Protein AF-0000000084953801 (afdb_homodimer)

Sequence (132 aa):
MVKLIGTNAGLVWRALSKAGRMSVKELKKETKLRADKELFAAIGWLAKEGKLESEEKDSEIYFWLSMVKLIGTNAGLVWRALSKAGRMSVKELKKETKLRADKELFAAIGWLAKEGKLESEEKDSEIYFWLS

Nearest PDB structures (foldseek):
  2l01-assembly1_B  TM=9.213E-01  e=7.692E-06  Phocaeicola vulgatus ATCC 8482
  2dk8-assembly1_A  TM=6.672E-01  e=2.815E-02  Mus musculus
  6fai-assembly1_l  TM=8.197E-01  e=2.638E-01  Saccharomyces cerevisiae S288C
  1ucr-assembly1_A  TM=6.718E-01  e=5.953E-01  Nitratidesulfovibrio vulgaris
  8tpk-assembly1_A  TM=7.132E-01  e=1.024E+00  Caulobacter vibrioides NA1000

Secondary structure (DSSP, 8-state):
-HHHHHHHHHHHHHHHHHHSEEEHHHHHHHHT--SHHHHHHHHHHHHHTT-EEEEEETTEEEEEE-/-HHHHHHHHHHHHHHHHHHSEEEHHHHHHHHT--SHHHHHHHHHHHHHTT-EEEEEETTEEEEEE-

Radius of gyration: 13.84 Å; Cα contacts (8 Å, |Δi|>4): 241; chains: 2; bounding box: 25×38×32 Å

InterPro domains:
  IPR019707 MJ1608-like [PF10771] (4-64)
  IPR036388 Winged helix-like DNA-binding domain superfamily [G3DSA:1.10.10.10] (1-66)

pLDDT: mean 94.13, std 4.7, range [74.88, 98.0]

Solvent-accessible surface area (backbone atoms only — not comparable to full-atom values): 6945 Å² total; per-residue (Å²): 98,51,70,55,34,53,53,46,24,51,41,49,50,51,52,28,70,72,64,45,63,40,38,60,69,53,46,29,67,74,57,68,43,82,52,67,59,57,49,23,15,9,48,15,34,41,31,69,74,64,42,49,41,62,50,76,54,98,94,36,49,34,38,26,63,104,100,52,69,55,34,52,53,45,24,50,42,51,51,52,53,28,70,73,64,46,63,38,38,61,70,52,47,28,66,74,57,68,44,81,52,67,59,58,48,26,15,10,48,15,35,42,31,69,72,64,41,49,41,62,50,77,54,97,93,37,48,33,38,26,62,104

Foldseek 3Di:
DVVLLCVLLVLLQVVQVVVFKDWPVRSCVRSVPDDPVSNVSSVVVVVVVVQKDWDDDPNIIMMHGD/DVVLLCVLLVLLQVQQVVVFKDWPVRSCVRSVPDDPVSNVSSVVVVVVVVQKDWDDDPNIIMMHGD

Structure (mmCIF, N/CA/C/O backbone):
data_AF-0000000084953801-model_v1
#
loop_
_entity.id
_entity.type
_entity.pdbx_description
1 polymer 'Winged helix-turn-helix domain-containing protein'
#
loop_
_atom_site.group_PDB
_atom_site.id
_atom_site.type_symbol
_atom_site.label_atom_id
_atom_site.label_alt_id
_atom_site.label_comp_id
_atom_site.label_asym_id
_atom_site.label_entity_id
_atom_site.label_seq_id
_atom_site.pdbx_PDB_ins_code
_atom_site.Cartn_x
_atom_site.Cartn_y
_atom_site.Cartn_z
_atom_site.occupancy
_atom_site.B_iso_or_equiv
_atom_site.auth_seq_id
_atom_site.auth_comp_id
_atom_site.auth_asym_id
_atom_site.auth_atom_id
_atom_site.pdbx_PDB_model_num
ATOM 1 N N . MET A 1 1 ? 12.195 6.406 0.281 1 74.88 1 MET A N 1
ATOM 2 C CA . MET A 1 1 ? 11.102 5.465 0.501 1 74.88 1 MET A CA 1
ATOM 3 C C . MET A 1 1 ? 10.344 5.195 -0.796 1 74.88 1 MET A C 1
ATOM 5 O O . MET A 1 1 ? 10.102 4.039 -1.147 1 74.88 1 MET A O 1
ATOM 9 N N . VAL A 1 2 ? 10.305 6.152 -1.789 1 75.88 2 VAL A N 1
ATOM 10 C CA . VAL A 1 2 ? 9.555 6.004 -3.029 1 75.88 2 VAL A CA 1
ATOM 11 C C . VAL A 1 2 ? 10.266 5.012 -3.949 1 75.88 2 VAL A C 1
ATOM 13 O O . VAL A 1 2 ? 9.625 4.117 -4.516 1 75.88 2 VAL A O 1
ATOM 16 N N . LYS A 1 3 ? 11.602 5.145 -3.963 1 85.69 3 LYS A N 1
ATOM 17 C CA . LYS A 1 3 ? 12.367 4.23 -4.805 1 85.69 3 LYS A CA 1
ATOM 18 C C . LYS A 1 3 ? 12.227 2.789 -4.32 1 85.69 3 LYS A C 1
ATOM 20 O O . LYS A 1 3 ? 12.156 1.8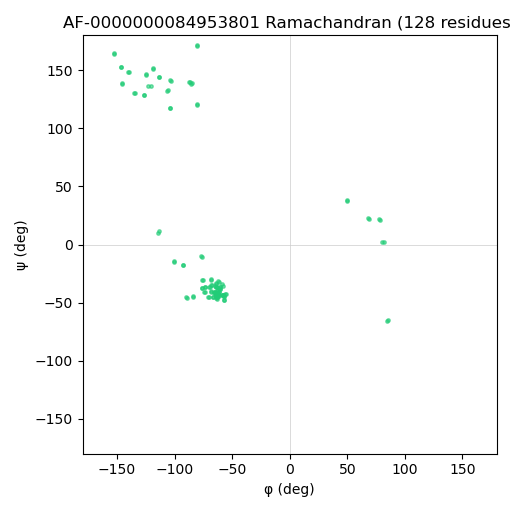61 -5.129 1 85.69 3 LYS A O 1
ATOM 25 N N . LEU A 1 4 ? 12.125 2.699 -3.002 1 91.25 4 LEU A N 1
ATOM 26 C CA . LEU A 1 4 ? 12 1.381 -2.393 1 91.25 4 LEU A CA 1
ATOM 27 C C . LEU A 1 4 ? 10.641 0.764 -2.717 1 91.25 4 LEU A C 1
ATOM 29 O O . LEU A 1 4 ? 10.547 -0.436 -2.984 1 91.25 4 LEU A O 1
ATOM 33 N N . ILE A 1 5 ? 9.641 1.562 -2.766 1 94.06 5 ILE A N 1
ATOM 34 C CA . ILE A 1 5 ? 8.297 1.086 -3.09 1 94.06 5 ILE A CA 1
ATOM 35 C C . ILE A 1 5 ? 8.266 0.579 -4.531 1 94.06 5 ILE A C 1
ATOM 37 O O . ILE A 1 5 ? 7.68 -0.47 -4.812 1 94.06 5 ILE A O 1
ATOM 41 N N . GLY A 1 6 ? 8.914 1.305 -5.402 1 93.69 6 GLY A N 1
ATOM 42 C CA . GLY A 1 6 ? 9.008 0.879 -6.789 1 93.69 6 GLY A CA 1
ATOM 43 C C . GLY A 1 6 ? 9.75 -0.431 -6.965 1 93.69 6 GLY A C 1
ATOM 44 O O . GLY A 1 6 ? 9.336 -1.283 -7.758 1 93.69 6 GLY A O 1
ATOM 45 N N . THR A 1 7 ? 10.852 -0.517 -6.254 1 95.94 7 THR A N 1
ATOM 46 C CA . THR A 1 7 ? 11.641 -1.744 -6.305 1 95.94 7 THR A CA 1
ATOM 47 C C . THR A 1 7 ? 10.82 -2.93 -5.797 1 95.94 7 THR A C 1
ATOM 49 O O . THR A 1 7 ? 10.805 -3.99 -6.426 1 95.94 7 THR A O 1
ATOM 52 N N . ASN A 1 8 ? 10.102 -2.697 -4.688 1 97.06 8 ASN A N 1
ATOM 53 C CA . ASN A 1 8 ? 9.242 -3.74 -4.133 1 97.06 8 ASN A CA 1
ATOM 54 C C . ASN A 1 8 ? 8.117 -4.105 -5.094 1 97.06 8 ASN A C 1
ATOM 56 O O . ASN A 1 8 ? 7.734 -5.273 -5.195 1 97.06 8 ASN A O 1
ATOM 60 N N . ALA A 1 9 ? 7.617 -3.098 -5.785 1 96.56 9 ALA A N 1
ATOM 61 C CA . ALA A 1 9 ? 6.578 -3.338 -6.781 1 96.56 9 ALA A CA 1
ATOM 62 C C . ALA A 1 9 ? 7.074 -4.277 -7.879 1 96.56 9 ALA A C 1
ATOM 64 O O . ALA A 1 9 ? 6.32 -5.117 -8.367 1 96.56 9 ALA A O 1
ATOM 65 N N . GLY A 1 10 ? 8.352 -4.055 -8.219 1 96.56 10 GLY A N 1
ATOM 66 C CA . GLY A 1 10 ? 8.945 -4.945 -9.203 1 96.56 10 GLY A CA 1
ATOM 67 C C . GLY A 1 10 ? 8.984 -6.391 -8.742 1 96.56 10 GLY A C 1
ATOM 68 O O . GLY A 1 10 ? 8.742 -7.305 -9.539 1 96.56 10 GLY A O 1
ATOM 69 N N . LEU A 1 11 ? 9.305 -6.562 -7.492 1 97.62 11 LEU A N 1
ATOM 70 C CA . LEU A 1 11 ? 9.344 -7.906 -6.922 1 97.62 11 LEU A CA 1
ATOM 71 C C . LEU A 1 11 ? 7.965 -8.547 -6.945 1 97.62 11 LEU A C 1
ATOM 73 O O . LEU A 1 11 ? 7.828 -9.727 -7.301 1 97.62 11 LEU A O 1
ATOM 77 N N . VAL A 1 12 ? 6.957 -7.836 -6.621 1 97.69 12 VAL A N 1
ATOM 78 C CA . VAL A 1 12 ? 5.586 -8.336 -6.602 1 97.69 12 VAL A CA 1
ATOM 79 C C . VAL A 1 12 ? 5.137 -8.672 -8.023 1 97.69 12 VAL A C 1
ATOM 81 O O . VAL A 1 12 ? 4.543 -9.727 -8.25 1 97.69 12 VAL A O 1
ATOM 84 N N . TRP A 1 13 ? 5.438 -7.77 -8.945 1 97.19 13 TRP A N 1
ATOM 85 C CA . TRP A 1 13 ? 5.078 -7.992 -10.344 1 97.19 13 TRP A CA 1
ATOM 86 C C . TRP A 1 13 ? 5.688 -9.297 -10.859 1 97.19 13 TRP A C 1
ATOM 88 O O . TRP A 1 13 ? 5.012 -10.078 -11.523 1 97.19 13 TRP A O 1
ATOM 98 N N . ARG A 1 14 ? 6.938 -9.492 -10.531 1 97.62 14 ARG A N 1
ATOM 99 C CA . ARG A 1 14 ? 7.621 -10.703 -10.969 1 97.62 14 ARG A CA 1
ATOM 100 C C . ARG A 1 14 ? 6.973 -11.945 -10.375 1 97.62 14 ARG A C 1
ATOM 102 O O . ARG A 1 14 ? 6.77 -12.945 -11.07 1 97.62 14 ARG A O 1
ATOM 109 N N . ALA A 1 15 ? 6.672 -11.922 -9.078 1 98 15 ALA A N 1
ATOM 110 C CA . ALA A 1 15 ? 6.039 -13.047 -8.398 1 98 15 ALA A CA 1
ATOM 111 C C . ALA A 1 15 ? 4.703 -13.398 -9.047 1 98 15 ALA A C 1
ATOM 113 O O . ALA A 1 15 ? 4.43 -14.57 -9.32 1 98 15 ALA A O 1
ATOM 114 N N . LEU A 1 16 ? 3.93 -12.414 -9.359 1 97.75 16 LEU A N 1
ATOM 115 C CA . LEU A 1 16 ? 2.604 -12.625 -9.93 1 97.75 16 LEU A CA 1
ATOM 116 C C . LEU A 1 16 ? 2.703 -13.078 -11.383 1 97.75 16 LEU A C 1
ATOM 118 O O . LEU A 1 16 ? 1.869 -13.852 -11.859 1 97.75 16 LEU A O 1
ATOM 122 N N . SER A 1 17 ? 3.674 -12.508 -12.031 1 96.75 17 SER A N 1
ATOM 123 C CA . SER A 1 17 ? 3.869 -12.891 -13.422 1 96.75 17 SER A CA 1
ATOM 124 C C . SER A 1 17 ? 4.211 -14.367 -13.547 1 96.75 17 SER A C 1
ATOM 126 O O . SER A 1 17 ? 3.803 -15.031 -14.508 1 96.75 17 SER A O 1
ATOM 128 N N . LYS A 1 18 ? 4.867 -14.891 -12.578 1 96.56 18 LYS A N 1
ATOM 129 C CA . LYS A 1 18 ? 5.301 -16.281 -12.57 1 96.56 18 LYS A CA 1
ATOM 130 C C . LYS A 1 18 ? 4.184 -17.203 -12.086 1 96.56 18 LYS A C 1
ATOM 132 O O . LYS A 1 18 ? 3.916 -18.234 -12.703 1 96.56 18 LYS A O 1
ATOM 137 N N . ALA A 1 19 ? 3.449 -16.875 -11 1 96.31 19 ALA A N 1
ATOM 138 C CA . ALA A 1 19 ? 2.518 -17.781 -10.32 1 96.31 19 ALA A CA 1
ATOM 139 C C . ALA A 1 19 ? 1.078 -17.484 -10.742 1 96.31 19 ALA A C 1
ATOM 141 O O . ALA A 1 19 ? 0.18 -18.297 -10.484 1 96.31 19 ALA A O 1
ATOM 142 N N . GLY A 1 20 ? 0.812 -16.328 -11.398 1 95.06 20 GLY A N 1
ATOM 143 C CA . GLY A 1 20 ? -0.521 -15.977 -11.859 1 95.06 20 GLY A CA 1
ATOM 144 C C . GLY A 1 20 ? -1.372 -15.328 -10.789 1 95.06 20 GLY A C 1
ATOM 145 O O . GLY A 1 20 ? -1.84 -14.203 -10.961 1 95.06 20 GLY A O 1
ATOM 146 N N . ARG A 1 21 ? -1.704 -16.078 -9.742 1 96.94 21 ARG A N 1
ATOM 147 C CA . ARG A 1 21 ? -2.527 -15.602 -8.633 1 96.94 21 ARG A CA 1
ATOM 148 C C . ARG A 1 21 ? -1.925 -16 -7.289 1 96.94 21 ARG A C 1
ATOM 150 O O . ARG A 1 21 ? -1.52 -17.156 -7.102 1 96.94 21 ARG A O 1
ATOM 157 N N . MET A 1 22 ? -1.826 -14.938 -6.414 1 97.62 22 MET A N 1
ATOM 158 C CA . MET A 1 22 ? -1.229 -15.242 -5.117 1 97.62 22 MET A CA 1
ATOM 159 C C . MET A 1 22 ? -1.964 -14.508 -3.998 1 97.62 22 MET A C 1
ATOM 161 O O . MET A 1 22 ? -2.51 -13.422 -4.211 1 97.62 22 MET A O 1
ATOM 165 N N . SER A 1 23 ? -2.002 -15.125 -2.812 1 97.25 23 SER A N 1
ATOM 166 C CA . SER A 1 23 ? -2.521 -14.477 -1.611 1 97.25 23 SER A CA 1
ATOM 167 C C . SER A 1 23 ? -1.482 -13.555 -0.984 1 97.25 23 SER A C 1
ATOM 169 O O . SER A 1 23 ? -0.314 -13.57 -1.378 1 97.25 23 SER A O 1
ATOM 171 N N . VAL A 1 24 ? -1.873 -12.789 -0.008 1 96.81 24 VAL A N 1
ATOM 172 C CA . VAL A 1 24 ? -0.986 -11.898 0.736 1 96.81 24 VAL A CA 1
ATOM 173 C C . VAL A 1 24 ? 0.142 -12.711 1.371 1 96.81 24 VAL A C 1
ATOM 175 O O . VAL A 1 24 ? 1.313 -12.336 1.276 1 96.81 24 VAL A O 1
ATOM 178 N N . LYS A 1 25 ? -0.281 -13.812 1.914 1 96.44 25 LYS A N 1
ATOM 179 C CA . LYS A 1 25 ? 0.692 -14.68 2.576 1 96.44 25 LYS A CA 1
ATOM 180 C C . LYS A 1 25 ? 1.719 -15.211 1.583 1 96.44 25 LYS A C 1
ATOM 182 O O . LYS A 1 25 ? 2.92 -15.211 1.862 1 96.44 25 LYS A O 1
ATOM 187 N N . GLU A 1 26 ? 1.301 -15.656 0.437 1 97.44 26 GLU A N 1
ATOM 188 C CA . GLU A 1 26 ? 2.172 -16.188 -0.604 1 97.44 26 GLU A CA 1
ATOM 189 C C . GLU A 1 26 ? 3.102 -15.117 -1.156 1 97.44 26 GLU A C 1
ATOM 191 O O . GLU A 1 26 ? 4.285 -15.367 -1.396 1 97.44 26 GLU A O 1
ATOM 196 N N . LEU A 1 27 ? 2.572 -13.93 -1.334 1 97.81 27 LEU A N 1
ATOM 197 C CA . LEU A 1 27 ? 3.363 -12.82 -1.854 1 97.81 27 LEU A CA 1
ATOM 198 C C . LEU A 1 27 ? 4.488 -12.461 -0.89 1 97.81 27 LEU A C 1
ATOM 200 O O . LEU A 1 27 ? 5.621 -12.227 -1.312 1 97.81 27 LEU A O 1
ATOM 204 N N . LYS A 1 28 ? 4.148 -12.445 0.36 1 97.75 28 LYS A N 1
ATOM 205 C CA . LYS A 1 28 ? 5.168 -12.133 1.354 1 97.75 28 LYS A CA 1
ATOM 206 C C . LYS A 1 28 ? 6.289 -13.164 1.335 1 97.75 28 LYS A C 1
ATOM 208 O O . LYS A 1 28 ? 7.473 -12.812 1.375 1 97.75 28 LYS A O 1
ATOM 213 N N . LYS A 1 29 ? 5.898 -14.414 1.223 1 97.25 29 LYS A N 1
ATOM 214 C CA . LYS A 1 29 ? 6.863 -15.508 1.189 1 97.25 29 LYS A CA 1
ATOM 215 C C . LYS A 1 29 ? 7.75 -15.422 -0.051 1 97.25 29 LYS A C 1
ATOM 217 O O . LYS A 1 29 ? 8.969 -15.602 0.033 1 97.25 29 LYS A O 1
ATOM 222 N N . GLU A 1 30 ? 7.172 -15.109 -1.168 1 97.5 30 GLU A N 1
ATOM 223 C CA . GLU A 1 30 ? 7.871 -15.109 -2.449 1 97.5 30 GLU A CA 1
ATOM 224 C C . GLU A 1 30 ? 8.773 -13.883 -2.584 1 97.5 30 GLU A C 1
ATOM 226 O O . GLU A 1 30 ? 9.867 -13.969 -3.148 1 97.5 30 GLU A O 1
ATOM 231 N N . THR A 1 31 ? 8.336 -12.766 -2.102 1 97.94 31 THR A N 1
ATOM 232 C CA . THR A 1 31 ? 9.047 -11.508 -2.303 1 97.94 31 THR A CA 1
ATOM 233 C C . THR A 1 31 ? 10 -11.234 -1.144 1 97.94 31 THR A C 1
ATOM 235 O O . THR A 1 31 ? 10.859 -10.352 -1.234 1 97.94 31 THR A O 1
ATOM 238 N N . LYS A 1 32 ? 9.836 -11.891 -0.015 1 97.31 32 LYS A N 1
ATOM 239 C CA . LYS A 1 32 ? 10.609 -11.719 1.209 1 97.31 32 LYS A CA 1
ATOM 240 C C . LYS A 1 32 ? 10.344 -10.359 1.844 1 97.31 32 LYS A C 1
ATOM 242 O O . LYS A 1 32 ? 11.195 -9.812 2.545 1 97.31 32 LYS A O 1
ATOM 247 N N . LEU A 1 33 ? 9.133 -9.836 1.443 1 96.12 33 LEU A N 1
ATOM 248 C CA . LEU A 1 33 ? 8.672 -8.648 2.141 1 96.12 33 LEU A CA 1
ATOM 249 C C . LEU A 1 33 ? 8.023 -9.016 3.471 1 96.12 33 LEU A C 1
ATOM 251 O O . LEU A 1 33 ? 7.082 -9.812 3.51 1 96.12 33 LEU A O 1
ATOM 255 N N . ARG A 1 34 ? 8.531 -8.516 4.508 1 92.19 34 ARG A N 1
ATOM 256 C CA . ARG A 1 34 ? 8.102 -8.945 5.836 1 92.19 34 ARG A CA 1
ATOM 257 C C . ARG A 1 34 ? 6.938 -8.094 6.332 1 92.19 34 ARG A C 1
ATOM 259 O O . ARG A 1 34 ? 5.941 -8.625 6.828 1 92.19 34 ARG A O 1
ATOM 266 N N . ALA A 1 35 ? 6.984 -6.824 6.195 1 93.38 35 ALA A N 1
ATOM 267 C CA . ALA A 1 35 ? 5.973 -5.934 6.758 1 93.38 35 ALA A CA 1
ATOM 268 C C . ALA A 1 35 ? 4.805 -5.754 5.793 1 93.38 35 ALA A C 1
ATOM 270 O O . ALA A 1 35 ? 5.008 -5.609 4.586 1 93.38 35 ALA A O 1
ATOM 271 N N . ASP A 1 36 ? 3.611 -5.723 6.281 1 94.62 36 ASP A N 1
ATOM 272 C CA . ASP A 1 36 ? 2.416 -5.5 5.469 1 94.62 36 ASP A CA 1
ATOM 273 C C . ASP A 1 36 ? 2.498 -4.164 4.73 1 94.62 36 ASP A C 1
ATOM 275 O O . ASP A 1 36 ? 2.078 -4.066 3.576 1 94.62 36 ASP A O 1
ATOM 279 N N . LYS A 1 37 ? 3.104 -3.254 5.395 1 94.81 37 LYS A N 1
ATOM 280 C CA . LYS A 1 37 ? 3.178 -1.916 4.816 1 94.81 37 LYS A CA 1
ATOM 281 C C . LYS A 1 37 ? 4 -1.92 3.531 1 94.81 37 LYS A C 1
ATOM 283 O O . LYS A 1 37 ? 3.678 -1.209 2.578 1 94.81 37 LYS A O 1
ATOM 288 N N . GLU A 1 38 ? 5.008 -2.715 3.512 1 95.62 38 GLU A N 1
ATOM 289 C CA . GLU A 1 38 ? 5.863 -2.797 2.334 1 95.62 38 GLU A CA 1
ATOM 290 C C . GLU A 1 38 ? 5.129 -3.438 1.16 1 95.62 38 GLU A C 1
ATOM 292 O O . GLU A 1 38 ? 5.195 -2.943 0.033 1 95.62 38 GLU A O 1
ATOM 297 N N . LEU A 1 39 ? 4.383 -4.438 1.478 1 97.38 39 LEU A N 1
ATOM 298 C CA . LEU A 1 39 ? 3.676 -5.164 0.428 1 97.38 39 LEU A CA 1
ATOM 299 C C . LEU A 1 39 ? 2.547 -4.316 -0.151 1 97.38 39 LEU A C 1
ATOM 301 O O . LEU A 1 39 ? 2.436 -4.18 -1.371 1 97.38 39 LEU A O 1
ATOM 305 N N . PHE A 1 40 ? 1.81 -3.703 0.639 1 96.88 40 PHE A N 1
ATOM 306 C CA . PHE A 1 40 ? 0.621 -3.016 0.151 1 96.88 40 PHE A CA 1
ATOM 307 C C . PHE A 1 40 ? 0.998 -1.715 -0.549 1 96.88 40 PHE A C 1
ATOM 309 O O . PHE A 1 40 ? 0.336 -1.304 -1.505 1 96.88 40 PHE A O 1
ATOM 316 N N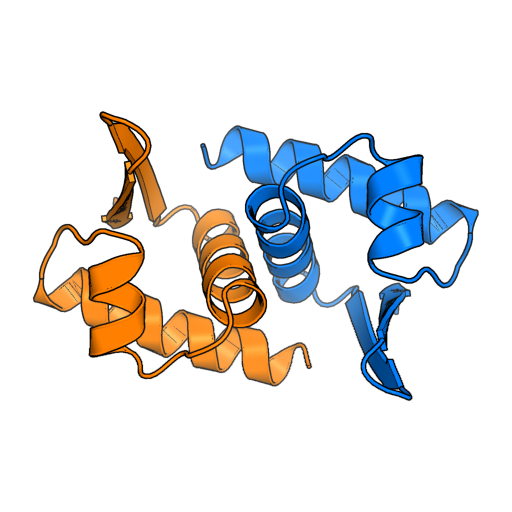 . ALA A 1 41 ? 2.082 -1.128 -0.096 1 96.38 41 ALA A N 1
ATOM 317 C CA . ALA A 1 41 ? 2.588 0.01 -0.861 1 96.38 41 ALA A CA 1
ATOM 318 C C . ALA A 1 41 ? 2.992 -0.413 -2.27 1 96.38 41 ALA A C 1
ATOM 320 O O . ALA A 1 41 ? 2.711 0.292 -3.242 1 96.38 41 ALA A O 1
ATOM 321 N N . ALA A 1 42 ? 3.639 -1.548 -2.332 1 96.38 42 ALA A N 1
ATOM 322 C CA . ALA A 1 42 ? 4.031 -2.09 -3.631 1 96.38 42 ALA A CA 1
ATOM 323 C C . ALA A 1 42 ? 2.809 -2.404 -4.488 1 96.38 42 ALA A C 1
ATOM 325 O O . ALA A 1 42 ? 2.797 -2.131 -5.691 1 96.38 42 ALA A O 1
ATOM 326 N N . ILE A 1 43 ? 1.806 -2.932 -3.83 1 96.62 43 ILE A N 1
ATOM 327 C CA . ILE A 1 43 ? 0.551 -3.254 -4.5 1 96.62 43 ILE A CA 1
ATOM 328 C C . ILE A 1 43 ? -0.09 -1.977 -5.039 1 96.62 43 ILE A C 1
ATOM 330 O O . ILE A 1 43 ? -0.571 -1.946 -6.172 1 96.62 43 ILE A O 1
ATOM 334 N N . GLY A 1 44 ? -0.14 -0.971 -4.219 1 95.5 44 GLY A N 1
ATOM 335 C CA . GLY A 1 44 ? -0.677 0.304 -4.668 1 95.5 44 GLY A CA 1
ATOM 336 C C . GLY A 1 44 ? 0.015 0.841 -5.906 1 95.5 44 GLY A C 1
ATOM 337 O O . GLY A 1 44 ? -0.637 1.374 -6.805 1 95.5 44 GLY A O 1
ATOM 338 N N . TRP A 1 45 ? 1.278 0.735 -5.93 1 94.06 45 TRP A N 1
ATOM 339 C CA . TRP A 1 45 ? 2.088 1.155 -7.066 1 94.06 45 TRP A CA 1
ATOM 340 C C . TRP A 1 45 ? 1.647 0.442 -8.344 1 94.06 45 TRP A C 1
ATOM 342 O O . TRP A 1 45 ? 1.424 1.08 -9.375 1 94.06 45 TRP A O 1
ATOM 352 N N . LEU A 1 46 ? 1.475 -0.829 -8.289 1 95.25 46 LEU A N 1
ATOM 353 C CA . LEU A 1 46 ? 1.072 -1.639 -9.438 1 95.25 46 LEU A CA 1
ATOM 354 C C . LEU A 1 46 ? -0.363 -1.326 -9.844 1 95.25 46 LEU A C 1
ATOM 356 O O . LEU A 1 46 ? -0.7 -1.372 -11.031 1 95.25 46 LEU A O 1
ATOM 360 N N . ALA A 1 47 ? -1.172 -1.044 -8.859 1 94 47 ALA A N 1
ATOM 361 C CA . ALA A 1 47 ? -2.566 -0.704 -9.133 1 94 47 ALA A CA 1
ATOM 362 C C . ALA A 1 47 ? -2.666 0.537 -10.016 1 94 47 ALA A C 1
ATOM 364 O O . ALA A 1 47 ? -3.512 0.603 -10.914 1 94 47 ALA A O 1
ATOM 365 N N . LYS A 1 48 ? -1.83 1.449 -9.836 1 91.62 48 LYS A N 1
ATOM 366 C CA . LYS A 1 48 ? -1.855 2.689 -10.602 1 91.62 48 LYS A CA 1
ATOM 367 C C . LYS A 1 48 ? -1.499 2.436 -12.062 1 91.62 48 LYS A C 1
ATOM 369 O O . LYS A 1 48 ? -1.974 3.141 -12.961 1 91.62 48 LYS A O 1
ATOM 374 N N . GLU A 1 49 ? -0.729 1.491 -12.273 1 87.38 49 GLU A N 1
ATOM 375 C CA . GLU A 1 49 ? -0.328 1.148 -13.633 1 87.38 49 GLU A CA 1
ATOM 376 C C . GLU A 1 49 ? -1.443 0.409 -14.367 1 87.38 49 GLU A C 1
ATOM 378 O O . GLU A 1 49 ? -1.386 0.239 -15.586 1 87.38 49 GLU A O 1
ATOM 383 N N . GLY A 1 50 ? -2.477 0.007 -13.555 1 82.56 50 GLY A N 1
ATOM 384 C CA . GLY A 1 50 ? -3.625 -0.657 -14.156 1 82.56 50 GLY A CA 1
ATOM 385 C C . GLY A 1 50 ? -3.363 -2.115 -14.484 1 82.56 50 GLY A C 1
ATOM 386 O O . GLY A 1 50 ? -4.094 -2.715 -15.281 1 82.56 50 GLY A O 1
ATOM 387 N N . LYS A 1 51 ? -2.451 -2.797 -13.938 1 83.94 51 LYS A N 1
ATOM 388 C CA . LYS A 1 51 ? -2.076 -4.16 -14.305 1 83.94 51 LYS A CA 1
ATOM 389 C C . LYS A 1 51 ? -2.377 -5.133 -13.164 1 83.94 51 LYS A C 1
ATOM 391 O O . LYS A 1 51 ? -1.925 -6.281 -13.188 1 83.94 51 LYS A O 1
ATOM 396 N N . LEU A 1 52 ? -3.074 -4.648 -12.203 1 93.75 52 LEU A N 1
ATOM 397 C CA . LEU A 1 52 ? -3.289 -5.477 -11.023 1 93.75 52 LEU A CA 1
ATOM 398 C C . LEU A 1 52 ? -4.777 -5.715 -10.789 1 93.75 52 LEU A C 1
ATOM 400 O O . LEU A 1 52 ? -5.59 -4.801 -10.938 1 93.75 52 LEU A O 1
ATOM 404 N N . GLU A 1 53 ? -5.129 -6.918 -10.477 1 93.31 53 GLU A N 1
ATOM 405 C CA . GLU A 1 53 ? -6.461 -7.316 -10.039 1 93.31 53 GLU A CA 1
ATOM 406 C C . GLU A 1 53 ? -6.426 -7.91 -8.633 1 93.31 53 GLU A C 1
ATOM 408 O O . GLU A 1 53 ? -5.395 -8.43 -8.203 1 93.31 53 GLU A O 1
ATOM 413 N N . SER A 1 54 ? -7.504 -7.758 -7.977 1 93.19 54 SER A N 1
ATOM 414 C CA . SER A 1 54 ? -7.555 -8.297 -6.625 1 93.19 54 SER A CA 1
ATOM 415 C C . SER A 1 54 ? -8.953 -8.781 -6.273 1 93.19 54 SER A C 1
ATOM 417 O O . SER A 1 54 ? -9.938 -8.336 -6.867 1 93.19 54 SER A O 1
ATOM 419 N N .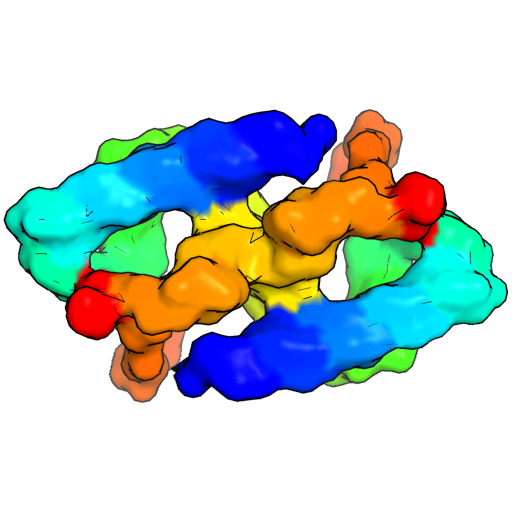 GLU A 1 55 ? -9.102 -9.727 -5.395 1 92.19 55 GLU A N 1
ATOM 420 C CA . GLU A 1 55 ? -10.344 -10.258 -4.848 1 92.19 55 GLU A CA 1
ATOM 421 C C . GLU A 1 55 ? -10.172 -10.672 -3.389 1 92.19 55 GLU A C 1
ATOM 423 O O . GLU A 1 55 ? -9.102 -11.117 -2.986 1 92.19 55 GLU A O 1
ATOM 428 N N . GLU A 1 56 ? -11.148 -10.367 -2.629 1 90.38 56 GLU A N 1
ATOM 429 C CA . GLU A 1 56 ? -11.141 -10.82 -1.242 1 90.38 56 GLU A CA 1
ATOM 430 C C . GLU A 1 56 ? -12.094 -11.992 -1.042 1 90.38 56 GLU A C 1
ATOM 432 O O . GLU A 1 56 ? -13.281 -11.898 -1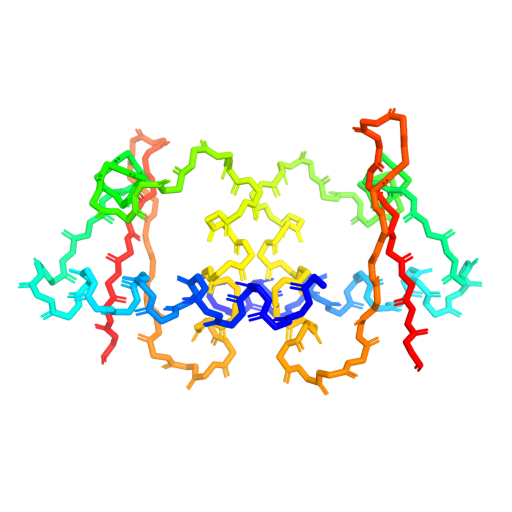.368 1 90.38 56 GLU A O 1
ATOM 437 N N . LYS A 1 57 ? -11.523 -13.109 -0.663 1 90.5 57 LYS A N 1
ATOM 438 C CA . LYS A 1 57 ? -12.297 -14.312 -0.387 1 90.5 57 LYS A CA 1
ATOM 439 C C . LYS A 1 57 ? -11.977 -14.867 0.999 1 90.5 57 LYS A C 1
ATOM 441 O O . LYS A 1 57 ? -10.812 -15.109 1.321 1 90.5 57 LYS A O 1
ATOM 446 N N . ASP A 1 58 ? -13.039 -15.141 1.842 1 92.88 58 ASP A N 1
ATOM 447 C CA . ASP A 1 58 ? -12.891 -15.727 3.17 1 92.88 58 ASP A CA 1
ATOM 448 C C . ASP A 1 58 ? -11.836 -14.977 3.982 1 92.88 58 ASP A C 1
ATOM 450 O O . ASP A 1 58 ? -10.898 -15.578 4.504 1 92.88 58 ASP A O 1
ATOM 454 N N . SER A 1 59 ? -11.742 -13.641 3.889 1 89.5 59 SER A N 1
ATOM 455 C CA . SER A 1 59 ? -10.883 -12.75 4.664 1 89.5 59 SER A CA 1
ATOM 456 C C . SER A 1 59 ? -9.461 -12.742 4.117 1 89.5 59 SER A C 1
ATOM 458 O O . SER A 1 59 ? -8.562 -12.125 4.703 1 89.5 59 SER A O 1
ATOM 460 N N . GLU A 1 60 ? -9.32 -13.516 3.012 1 92.94 60 GLU A N 1
ATOM 461 C CA . GLU A 1 60 ? -8.039 -13.508 2.326 1 92.94 60 GLU A CA 1
ATOM 462 C C . GLU A 1 60 ? -8.094 -12.664 1.056 1 92.94 60 GLU A C 1
ATOM 464 O O . GLU A 1 60 ? -9.102 -12.68 0.337 1 92.94 60 GLU A O 1
ATOM 469 N N . ILE A 1 61 ? -7.027 -11.953 0.845 1 94.88 61 ILE A N 1
ATOM 470 C CA . ILE A 1 61 ? -6.98 -11.148 -0.371 1 94.88 61 ILE A CA 1
ATOM 471 C C . ILE A 1 61 ? -6.043 -11.797 -1.386 1 94.88 61 ILE A C 1
ATOM 473 O O . ILE A 1 61 ? -4.941 -12.227 -1.037 1 94.88 61 ILE A O 1
ATOM 477 N N . TYR A 1 62 ? -6.52 -11.898 -2.623 1 96.56 62 TYR A N 1
ATOM 478 C CA . TYR A 1 62 ? -5.727 -12.422 -3.727 1 96.56 62 TYR A CA 1
ATOM 479 C C . TYR A 1 62 ? -5.445 -11.336 -4.762 1 96.56 62 TYR A C 1
ATOM 481 O O . TYR A 1 62 ? -6.301 -10.492 -5.027 1 96.56 62 TYR A O 1
ATOM 489 N N . PHE A 1 63 ? -4.215 -11.469 -5.301 1 96.88 63 PHE A N 1
ATOM 490 C CA . PHE A 1 63 ? -3.828 -10.555 -6.367 1 96.88 63 PHE A CA 1
ATOM 491 C C . PHE A 1 63 ? -3.387 -11.32 -7.605 1 96.88 63 PHE A C 1
ATOM 493 O O . PHE A 1 63 ? -2.812 -12.406 -7.5 1 96.88 63 PHE A O 1
ATOM 500 N N . TRP A 1 64 ? -3.684 -10.742 -8.734 1 96.75 64 TRP A N 1
ATOM 501 C CA . TRP A 1 64 ? -3.133 -11.242 -9.992 1 96.75 64 TRP A CA 1
ATOM 502 C C . TRP A 1 64 ? -3.021 -10.117 -11.023 1 96.75 64 TRP A C 1
ATOM 504 O O . TRP A 1 64 ? -3.562 -9.031 -10.82 1 96.75 64 TRP A O 1
ATOM 514 N N . LEU A 1 65 ? -2.254 -10.383 -12.039 1 95.12 65 LEU A N 1
ATOM 515 C CA . LEU A 1 65 ? -2.061 -9.375 -13.07 1 95.12 65 LEU A CA 1
ATOM 516 C C . LEU A 1 65 ? -3.178 -9.43 -14.102 1 95.12 65 LEU A C 1
ATOM 518 O O . LEU A 1 65 ? -3.693 -10.508 -14.406 1 95.12 65 LEU A O 1
ATOM 522 N N . SER A 1 66 ? -3.617 -8.344 -14.5 1 88.25 66 SER A N 1
ATOM 523 C CA . SER A 1 66 ? -4.648 -8.25 -15.531 1 88.25 66 SER A CA 1
ATOM 524 C C . SER A 1 66 ? -4.07 -8.523 -16.906 1 88.25 66 SER A C 1
ATOM 526 O O . SER A 1 66 ? -2.893 -8.25 -17.172 1 88.25 66 SER A O 1
ATOM 528 N N . MET B 1 1 ? -11.125 -3.26 -6.781 1 75.19 1 MET B N 1
ATOM 529 C CA . MET B 1 1 ? -10.172 -2.922 -5.73 1 75.19 1 MET B CA 1
ATOM 530 C C . MET B 1 1 ? -9.234 -1.808 -6.188 1 75.19 1 MET B C 1
ATOM 532 O O . MET B 1 1 ? -9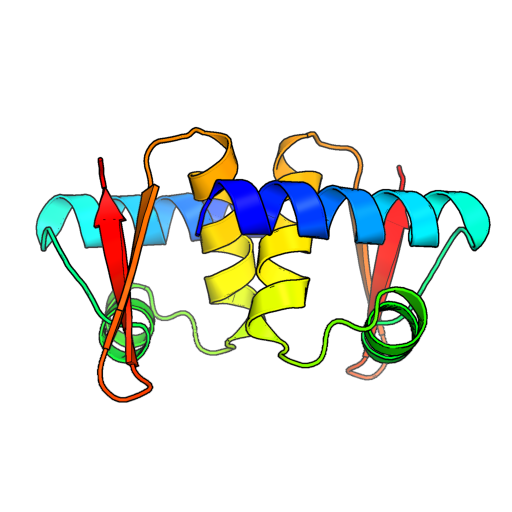.031 -0.825 -5.469 1 75.19 1 MET B O 1
ATOM 536 N N . VAL B 1 2 ? -8.953 -1.632 -7.52 1 76.5 2 VAL B N 1
ATOM 537 C CA . VAL B 1 2 ? -8.008 -0.641 -8.031 1 76.5 2 VAL B CA 1
ATOM 538 C C . VAL B 1 2 ? -8.625 0.753 -7.938 1 76.5 2 VAL B C 1
ATOM 540 O O . VAL B 1 2 ? -7.973 1.696 -7.484 1 76.5 2 VAL B O 1
ATOM 543 N N . LYS B 1 3 ? -9.93 0.795 -8.281 1 86.12 3 LYS B N 1
ATOM 544 C CA . LYS B 1 3 ? -10.609 2.088 -8.211 1 86.12 3 LYS B CA 1
ATOM 545 C C . LYS B 1 3 ? -10.672 2.598 -6.777 1 86.12 3 LYS B C 1
ATOM 547 O O . LYS B 1 3 ? -10.531 3.799 -6.531 1 86.12 3 LYS B O 1
ATOM 552 N N . LEU B 1 4 ? -10.789 1.634 -5.887 1 91.31 4 LEU B N 1
ATOM 553 C CA . LEU B 1 4 ? -10.867 1.973 -4.473 1 91.31 4 LEU B CA 1
ATOM 554 C C . LEU B 1 4 ? -9.531 2.5 -3.963 1 91.31 4 LEU B C 1
ATOM 556 O O . LEU B 1 4 ? -9.492 3.449 -3.178 1 91.31 4 LEU B O 1
ATOM 560 N N . ILE B 1 5 ? -8.477 1.958 -4.441 1 94.19 5 ILE B N 1
ATOM 561 C CA . ILE B 1 5 ? -7.145 2.398 -4.043 1 94.19 5 ILE B CA 1
ATOM 562 C C . ILE B 1 5 ? -6.91 3.83 -4.52 1 94.19 5 ILE B C 1
ATOM 564 O O . ILE B 1 5 ? -6.375 4.656 -3.777 1 94.19 5 ILE B O 1
ATOM 568 N N . GLY B 1 6 ? -7.355 4.102 -5.719 1 93.81 6 GLY B N 1
ATOM 569 C CA . GLY B 1 6 ? -7.246 5.453 -6.246 1 93.81 6 GLY B CA 1
ATOM 570 C C . GLY B 1 6 ? -8.055 6.469 -5.457 1 93.81 6 GLY B C 1
ATOM 571 O O . GLY B 1 6 ? -7.586 7.582 -5.203 1 93.81 6 GLY B O 1
ATOM 572 N N . THR B 1 7 ? -9.25 6.07 -5.137 1 96 7 THR B N 1
ATOM 573 C CA . THR B 1 7 ? -10.117 6.938 -4.344 1 96 7 THR B CA 1
ATOM 574 C C . THR B 1 7 ? -9.492 7.215 -2.977 1 96 7 THR B C 1
ATOM 576 O O . THR B 1 7 ? -9.445 8.367 -2.529 1 96 7 THR B O 1
ATOM 579 N N . ASN B 1 8 ? -8.961 6.148 -2.363 1 97.06 8 ASN B N 1
ATOM 580 C CA . ASN B 1 8 ? -8.289 6.297 -1.076 1 97.06 8 ASN B CA 1
ATOM 581 C C . ASN B 1 8 ? -7.051 7.18 -1.187 1 97.06 8 ASN B C 1
ATOM 583 O O . ASN B 1 8 ? -6.758 7.957 -0.277 1 97.06 8 ASN B O 1
ATOM 587 N N . ALA B 1 9 ? -6.363 7.051 -2.314 1 96.62 9 ALA B N 1
ATOM 588 C CA . ALA B 1 9 ? -5.195 7.891 -2.559 1 96.62 9 ALA B CA 1
ATOM 589 C C . ALA B 1 9 ? -5.578 9.367 -2.58 1 96.62 9 ALA B C 1
ATOM 591 O O . ALA B 1 9 ? -4.82 10.219 -2.1 1 96.62 9 ALA B O 1
ATOM 592 N N . GLY B 1 10 ? -6.758 9.586 -3.17 1 96.56 10 GLY B N 1
ATOM 593 C CA . GLY B 1 10 ? -7.254 10.953 -3.172 1 96.56 10 GLY B CA 1
ATOM 594 C C . GLY B 1 10 ? -7.484 11.508 -1.78 1 96.56 10 GLY B C 1
ATOM 595 O O . GLY B 1 10 ? -7.18 12.672 -1.51 1 96.56 10 GLY B O 1
ATOM 596 N N . LEU B 1 11 ? -8.016 10.672 -0.936 1 97.62 11 LEU B N 1
ATOM 597 C CA . LEU B 1 11 ? -8.266 11.07 0.446 1 97.62 11 LEU B CA 1
ATOM 598 C C . LEU B 1 11 ? -6.953 11.383 1.162 1 97.62 11 LEU B C 1
ATOM 600 O O . LEU B 1 11 ? -6.852 12.375 1.879 1 97.62 11 LEU B O 1
ATOM 604 N N . VAL B 1 12 ? -5.953 10.602 0.969 1 97.75 12 VAL B N 1
ATOM 605 C CA . VAL B 1 12 ? -4.648 10.781 1.598 1 97.75 12 VAL B CA 1
ATOM 606 C C . VAL B 1 12 ? -4 12.062 1.076 1 97.75 12 VAL B C 1
ATOM 608 O O . VAL B 1 12 ? -3.465 12.859 1.854 1 97.75 12 VAL B O 1
ATOM 611 N N . TRP B 1 13 ? -4.062 12.242 -0.235 1 97.25 13 TRP B N 1
ATOM 612 C CA . TRP B 1 13 ? -3.496 13.438 -0.848 1 97.25 13 TRP B CA 1
ATOM 613 C C . TRP B 1 13 ? -4.113 14.703 -0.255 1 97.25 13 TRP B C 1
ATOM 615 O O . TRP B 1 13 ? -3.406 15.656 0.062 1 97.25 13 TRP B O 1
ATOM 625 N N . ARG B 1 14 ? -5.418 14.672 -0.12 1 97.62 14 ARG B N 1
ATOM 626 C CA . ARG B 1 14 ? -6.117 15.828 0.437 1 97.62 14 ARG B CA 1
ATOM 627 C C . ARG B 1 14 ? -5.684 16.094 1.875 1 97.62 14 ARG B C 1
ATOM 629 O O . ARG B 1 14 ? -5.449 17.234 2.26 1 97.62 14 ARG B O 1
ATOM 636 N N . ALA B 1 15 ? -5.602 15.039 2.693 1 98 15 ALA B N 1
ATOM 637 C CA . ALA B 1 15 ? -5.191 15.164 4.09 1 98 15 ALA B CA 1
ATOM 638 C C . ALA B 1 15 ? -3.797 15.781 4.195 1 98 15 ALA B C 1
ATOM 640 O O . ALA B 1 15 ? -3.578 16.703 4.98 1 98 15 ALA B O 1
ATOM 641 N N . LEU B 1 16 ? -2.896 15.344 3.375 1 97.75 16 LEU B N 1
ATOM 642 C CA . LEU B 1 16 ? -1.517 15.812 3.418 1 97.75 16 LEU B CA 1
ATOM 643 C C . LEU B 1 16 ? -1.41 17.234 2.869 1 97.75 16 LEU B C 1
ATOM 645 O O . LEU B 1 16 ? -0.581 18.016 3.33 1 97.75 16 LEU B O 1
ATOM 649 N N . SER B 1 17 ? -2.203 17.469 1.867 1 96.81 17 SER B N 1
ATOM 650 C CA . SER B 1 17 ? -2.197 18.797 1.29 1 96.81 17 SER B CA 1
ATOM 651 C C . SER B 1 17 ? -2.633 19.844 2.311 1 96.81 17 SER B C 1
ATOM 653 O O . SER B 1 17 ? -2.129 20.969 2.309 1 96.81 17 SER B O 1
ATOM 655 N N . LYS B 1 18 ? -3.484 19.469 3.189 1 96.56 18 LYS B N 1
ATOM 656 C CA . LYS B 1 18 ? -4.027 20.375 4.203 1 96.56 18 LYS B CA 1
ATOM 657 C C . LYS B 1 18 ? -3.088 20.469 5.402 1 96.56 18 LYS B C 1
ATOM 659 O O . LYS B 1 18 ? -2.807 21.578 5.883 1 96.56 18 LYS B O 1
ATOM 664 N N . ALA B 1 19 ? -2.523 19.375 5.918 1 96.31 19 ALA B N 1
ATOM 665 C CA . ALA B 1 19 ? -1.795 19.328 7.184 1 96.31 19 ALA B CA 1
ATOM 666 C C . ALA B 1 19 ? -0.287 19.359 6.949 1 96.31 19 ALA B C 1
ATOM 668 O O . ALA B 1 19 ? 0.487 19.578 7.883 1 96.31 19 ALA B O 1
ATOM 669 N N . GLY B 1 20 ? 0.184 19.109 5.703 1 95 20 GLY B N 1
ATOM 670 C CA . GLY B 1 20 ? 1.6 19.156 5.371 1 95 20 GLY B CA 1
ATOM 671 C C . GLY B 1 20 ? 2.312 17.844 5.656 1 95 20 GLY B C 1
ATOM 672 O O . GLY B 1 20 ? 2.904 17.234 4.758 1 95 20 GLY B O 1
ATOM 673 N N . ARG B 1 21 ? 2.387 17.453 6.938 1 96.94 21 ARG B N 1
ATOM 674 C CA . ARG B 1 21 ? 3.049 16.234 7.375 1 96.94 21 ARG B CA 1
ATOM 675 C C . ARG B 1 21 ? 2.201 15.492 8.398 1 96.94 21 ARG B C 1
ATOM 677 O O . ARG B 1 21 ? 1.675 16.094 9.336 1 96.94 21 ARG B O 1
ATOM 684 N N . MET B 1 22 ? 2.047 14.164 8.086 1 97.62 22 MET B N 1
ATOM 685 C CA . MET B 1 22 ? 1.223 13.383 9.008 1 97.62 22 MET B CA 1
ATOM 686 C C . MET B 1 22 ? 1.819 12 9.242 1 97.62 22 MET B C 1
ATOM 688 O O . MET B 1 22 ? 2.48 11.453 8.359 1 97.62 22 MET B O 1
ATOM 692 N N . SER B 1 23 ? 1.606 11.461 10.445 1 97.25 23 SER B N 1
ATOM 693 C CA . SER B 1 23 ? 1.971 10.078 10.758 1 97.25 23 SER B CA 1
ATOM 694 C C . SER B 1 23 ? 0.922 9.102 10.242 1 97.25 23 SER B C 1
ATOM 696 O O . SER B 1 23 ? -0.162 9.508 9.812 1 97.25 23 SER B O 1
ATOM 698 N N . VAL B 1 24 ? 1.213 7.82 10.297 1 96.81 24 VAL B N 1
ATOM 699 C CA . VAL B 1 24 ? 0.289 6.762 9.906 1 96.81 24 VAL B CA 1
ATOM 700 C C . VAL B 1 24 ? -0.993 6.863 10.734 1 96.81 24 VAL B C 1
ATOM 702 O O . VAL B 1 24 ? -2.096 6.797 10.188 1 96.81 24 VAL B O 1
ATOM 705 N N . LYS B 1 25 ? -0.765 7.094 11.984 1 96.44 25 LYS B N 1
ATOM 706 C CA . LYS B 1 25 ? -1.904 7.191 12.891 1 96.44 25 LYS B CA 1
ATOM 707 C C . LYS B 1 25 ? -2.791 8.383 12.531 1 96.44 25 LYS B C 1
ATOM 709 O O . LYS B 1 25 ? -4.016 8.258 12.5 1 96.44 25 LYS B O 1
ATOM 714 N N . GLU B 1 26 ? -2.217 9.516 12.258 1 97.44 26 GLU B N 1
ATOM 715 C CA . GLU B 1 26 ? -2.943 10.727 11.898 1 97.44 26 GLU B CA 1
ATOM 716 C C . GLU B 1 26 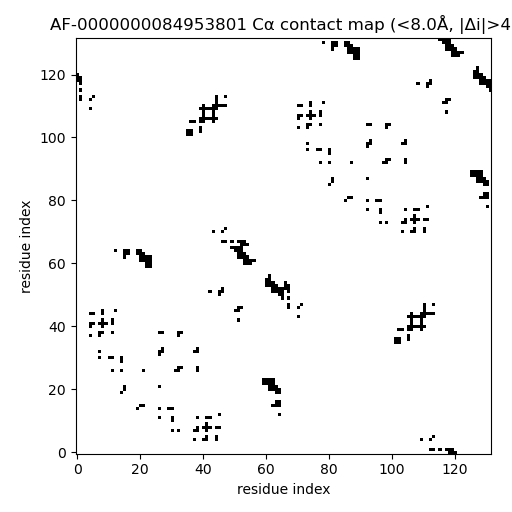? -3.674 10.562 10.57 1 97.44 26 GLU B C 1
ATOM 718 O O . GLU B 1 26 ? -4.816 11.008 10.422 1 97.44 26 GLU B O 1
ATOM 723 N N . LEU B 1 27 ? -3.035 9.93 9.633 1 97.81 27 LEU B N 1
ATOM 724 C CA . LEU B 1 27 ? -3.635 9.711 8.32 1 97.81 27 LEU B CA 1
ATOM 725 C C . LEU B 1 27 ? -4.867 8.82 8.43 1 97.81 27 LEU B C 1
ATOM 727 O O . LEU B 1 27 ? -5.895 9.094 7.805 1 97.81 27 LEU B O 1
ATOM 731 N N . LYS B 1 28 ? -4.742 7.812 9.242 1 97.75 28 LYS B N 1
ATOM 732 C CA . LYS B 1 28 ? -5.887 6.926 9.43 1 97.75 28 LYS B CA 1
ATOM 733 C C . LYS B 1 28 ? -7.07 7.676 10.031 1 97.75 28 LYS B C 1
ATOM 735 O O . LYS B 1 28 ? -8.211 7.52 9.578 1 97.75 28 LYS B O 1
ATOM 740 N N . LYS B 1 29 ? -6.762 8.508 11.008 1 97.25 29 LYS B N 1
ATOM 741 C CA . LYS B 1 29 ? -7.797 9.289 11.672 1 97.25 29 LYS B CA 1
ATOM 742 C C . LYS B 1 29 ? -8.453 10.273 10.711 1 97.25 29 LYS B C 1
ATOM 744 O O . LYS B 1 29 ? -9.672 10.422 10.695 1 97.25 29 LYS B O 1
ATOM 749 N N . GLU B 1 30 ? -7.676 10.898 9.891 1 97.5 30 GLU B N 1
ATOM 750 C CA . GLU B 1 30 ? -8.148 11.953 9 1 97.5 30 GLU B CA 1
ATOM 751 C C . GLU B 1 30 ? -8.914 11.367 7.812 1 97.5 30 GLU B C 1
ATOM 753 O O . GLU B 1 30 ? -9.898 11.953 7.355 1 97.5 30 GLU B O 1
ATOM 758 N N . THR B 1 31 ? -8.477 10.266 7.309 1 98 31 THR B N 1
ATOM 759 C CA . THR B 1 31 ? -9.047 9.695 6.09 1 98 31 THR B CA 1
ATOM 760 C C . THR B 1 31 ? -10.148 8.703 6.418 1 98 31 THR B C 1
ATOM 762 O O . THR B 1 31 ? -10.914 8.297 5.535 1 98 31 THR B O 1
ATOM 765 N N . LYS B 1 32 ? -10.227 8.211 7.641 1 97.31 32 LYS B N 1
ATOM 766 C CA . LYS B 1 32 ? -11.18 7.211 8.117 1 97.31 32 LYS B CA 1
ATOM 767 C C . LYS B 1 32 ? -10.898 5.848 7.488 1 97.31 32 LYS B C 1
ATOM 769 O O . LYS B 1 32 ? -11.812 5.031 7.344 1 97.31 32 LYS B O 1
ATOM 774 N N . LEU B 1 33 ? -9.609 5.75 7.047 1 96.19 33 LEU B N 1
ATOM 775 C CA . LEU B 1 33 ? -9.164 4.426 6.621 1 96.19 33 LEU B CA 1
ATOM 776 C C . LEU B 1 33 ? -8.781 3.57 7.824 1 96.19 33 LEU B C 1
ATOM 778 O O . LEU B 1 33 ? -7.93 3.963 8.625 1 96.19 33 LEU B O 1
ATOM 782 N N . ARG B 1 34 ? -9.422 2.498 7.977 1 92.31 34 ARG B N 1
ATOM 783 C CA . ARG B 1 34 ? -9.258 1.695 9.188 1 92.31 34 ARG B CA 1
ATOM 784 C C . ARG B 1 34 ? -8.125 0.685 9.016 1 92.31 34 ARG B C 1
ATOM 786 O O . ARG B 1 34 ? -7.273 0.551 9.898 1 92.31 34 ARG B O 1
ATOM 793 N N . ALA B 1 35 ? -8.055 -0.002 7.953 1 93.44 35 ALA B N 1
ATOM 794 C CA . ALA B 1 35 ? -7.078 -1.074 7.77 1 93.44 35 ALA B CA 1
ATOM 795 C C . ALA B 1 35 ? -5.754 -0.529 7.234 1 93.44 35 ALA B C 1
ATOM 797 O O . ALA B 1 35 ? -5.746 0.335 6.355 1 93.44 35 ALA B O 1
ATOM 798 N N . ASP B 1 36 ? -4.648 -1.02 7.703 1 94.69 36 ASP B N 1
ATOM 799 C CA . ASP B 1 36 ? -3.322 -0.623 7.234 1 94.69 36 ASP B CA 1
ATOM 800 C C . ASP B 1 36 ? -3.172 -0.875 5.734 1 94.69 36 ASP B C 1
ATOM 802 O O . ASP B 1 36 ? -2.561 -0.076 5.023 1 94.69 36 ASP B O 1
ATOM 806 N N . LYS B 1 37 ? -3.787 -1.924 5.332 1 94.88 37 LYS B N 1
ATOM 807 C CA . LYS B 1 37 ? -3.654 -2.301 3.93 1 94.88 37 LYS B CA 1
ATOM 808 C C . LYS B 1 37 ? -4.254 -1.235 3.016 1 94.88 37 LYS B C 1
ATOM 810 O O . LYS B 1 37 ? -3.723 -0.965 1.936 1 94.88 37 LYS B O 1
ATOM 815 N N . GLU B 1 38 ? -5.316 -0.646 3.451 1 95.62 38 GLU B N 1
ATOM 816 C CA . GLU B 1 38 ? -5.973 0.39 2.658 1 95.62 38 GLU B CA 1
ATOM 817 C C . GLU B 1 38 ? -5.105 1.644 2.564 1 95.62 38 GLU B C 1
ATOM 819 O O . GLU B 1 38 ? -4.949 2.219 1.486 1 95.62 38 GLU B O 1
ATOM 824 N N . LEU B 1 39 ? -4.508 1.968 3.668 1 97.38 39 LEU B N 1
ATOM 825 C CA . LEU B 1 39 ? -3.695 3.18 3.715 1 97.38 39 LEU B CA 1
ATOM 826 C C . LEU B 1 39 ? -2.422 3.014 2.893 1 97.38 39 LEU B C 1
ATOM 828 O O . LEU B 1 39 ? -2.098 3.865 2.064 1 97.38 39 LEU B O 1
ATOM 832 N N . PHE B 1 40 ? -1.774 1.957 3.016 1 96.88 40 PHE B N 1
ATOM 833 C CA . PHE B 1 40 ? -0.47 1.812 2.379 1 96.88 40 PHE B CA 1
ATOM 834 C C . PHE B 1 40 ? -0.622 1.579 0.881 1 96.88 40 PHE B C 1
ATOM 836 O O . PHE B 1 40 ? 0.219 2.016 0.091 1 96.88 40 PHE B O 1
ATOM 843 N N . ALA B 1 41 ? -1.722 0.953 0.521 1 96.44 41 ALA B N 1
ATOM 844 C CA . ALA B 1 41 ? -2 0.88 -0.912 1 96.44 41 ALA B CA 1
ATOM 845 C C . ALA B 1 41 ? -2.195 2.273 -1.503 1 96.44 41 ALA B C 1
ATOM 847 O O . ALA B 1 41 ? -1.703 2.566 -2.596 1 96.44 41 ALA B O 1
ATOM 848 N N . ALA B 1 42 ? -2.914 3.084 -0.763 1 96.38 42 ALA B N 1
ATOM 849 C CA . ALA B 1 42 ? -3.125 4.465 -1.193 1 96.38 42 ALA B CA 1
ATOM 850 C C . ALA B 1 42 ? -1.803 5.223 -1.263 1 96.38 42 ALA B C 1
ATOM 852 O O . ALA B 1 42 ? -1.568 5.988 -2.201 1 96.38 42 ALA B O 1
ATOM 853 N N . ILE B 1 43 ? -0.961 4.949 -0.296 1 96.56 43 ILE B N 1
ATOM 854 C CA . ILE B 1 43 ? 0.359 5.57 -0.242 1 96.56 43 ILE B CA 1
ATOM 855 C C . ILE B 1 43 ? 1.181 5.137 -1.455 1 96.56 43 ILE B C 1
ATOM 857 O O . ILE B 1 43 ? 1.847 5.961 -2.086 1 96.56 43 ILE B O 1
ATOM 861 N N . GLY B 1 44 ? 1.163 3.879 -1.735 1 95.5 44 GLY B N 1
ATOM 862 C CA . GLY B 1 44 ? 1.868 3.387 -2.908 1 95.5 44 GLY B CA 1
ATOM 863 C C . GLY B 1 44 ? 1.438 4.07 -4.191 1 95.5 44 GLY B C 1
ATOM 864 O O . GLY B 1 44 ? 2.271 4.387 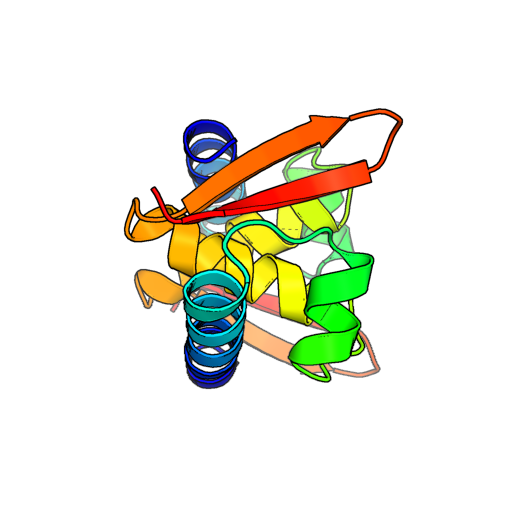-5.047 1 95.5 44 GLY B O 1
ATOM 865 N N . TRP B 1 45 ? 0.195 4.262 -4.34 1 94.19 45 TRP B N 1
ATOM 866 C CA . TRP B 1 45 ? -0.377 4.949 -5.492 1 94.19 45 TRP B CA 1
ATOM 867 C C . TRP B 1 45 ? 0.209 6.348 -5.633 1 94.19 45 TRP B C 1
ATOM 869 O O . TRP B 1 45 ? 0.652 6.734 -6.719 1 94.19 45 TRP B O 1
ATOM 879 N N . LEU B 1 46 ? 0.259 7.09 -4.586 1 95.31 46 LEU B N 1
ATOM 880 C CA . LEU B 1 46 ? 0.783 8.453 -4.582 1 95.31 46 LEU B CA 1
ATOM 881 C C . LEU B 1 46 ? 2.287 8.453 -4.832 1 95.31 46 LEU B C 1
ATOM 883 O O . LEU B 1 46 ? 2.812 9.383 -5.461 1 95.31 46 LEU B O 1
ATOM 887 N N . ALA B 1 47 ? 2.949 7.445 -4.328 1 93.81 47 ALA B N 1
ATOM 888 C CA . ALA B 1 47 ? 4.391 7.328 -4.527 1 93.81 47 ALA B CA 1
ATOM 889 C C . ALA B 1 47 ? 4.73 7.227 -6.012 1 93.81 47 ALA B C 1
ATOM 891 O O . ALA B 1 47 ? 5.715 7.812 -6.473 1 93.81 47 ALA B O 1
ATOM 892 N N . LYS B 1 48 ? 3.945 6.582 -6.746 1 91.75 48 LYS B N 1
ATOM 893 C CA . LYS B 1 48 ? 4.195 6.406 -8.172 1 91.75 48 LYS B CA 1
ATOM 894 C C . LYS B 1 48 ? 4.066 7.727 -8.922 1 91.75 48 LYS B C 1
ATOM 896 O O . LYS B 1 48 ? 4.738 7.941 -9.938 1 91.75 48 LYS B O 1
ATOM 901 N N . GLU B 1 49 ? 3.279 8.531 -8.445 1 87.38 49 GLU B N 1
ATOM 902 C CA . GLU B 1 49 ? 3.086 9.836 -9.07 1 87.38 49 GLU B CA 1
ATOM 903 C C . GLU B 1 49 ? 4.238 10.781 -8.742 1 87.38 49 GLU B C 1
ATOM 905 O O . GLU B 1 49 ? 4.363 11.852 -9.344 1 87.38 49 GLU B O 1
ATOM 910 N N . GLY B 1 50 ? 5.098 10.32 -7.773 1 82.38 50 GLY B N 1
ATOM 911 C CA . GLY B 1 50 ? 6.262 11.109 -7.418 1 82.38 50 GLY B CA 1
ATOM 912 C C . GLY B 1 50 ? 5.934 12.297 -6.527 1 82.38 50 GLY B C 1
ATOM 913 O O . GLY B 1 50 ? 6.727 13.227 -6.41 1 82.38 50 GLY B O 1
ATOM 914 N N . LYS B 1 51 ? 4.883 12.367 -5.816 1 83.94 51 LYS B N 1
ATOM 915 C CA . LYS B 1 51 ? 4.449 13.523 -5.039 1 83.94 51 LYS B CA 1
ATOM 916 C C . LYS B 1 51 ? 4.484 13.227 -3.543 1 83.94 51 LYS B C 1
ATOM 918 O O . LYS B 1 51 ? 3.93 13.977 -2.742 1 83.94 51 LYS B O 1
ATOM 923 N N . LEU B 1 52 ? 5.086 12.148 -3.213 1 93.62 52 LEU B N 1
ATOM 924 C CA . LEU B 1 52 ? 5.031 11.727 -1.816 1 93.62 52 LEU B CA 1
ATOM 925 C C . LEU B 1 52 ? 6.434 11.57 -1.241 1 93.62 52 LEU B C 1
ATOM 927 O O . LEU B 1 52 ? 7.332 11.062 -1.912 1 93.62 52 LEU B O 1
ATOM 931 N N . GLU B 1 53 ? 6.637 12.047 -0.058 1 93.25 53 GLU B N 1
ATOM 932 C CA . GLU B 1 53 ? 7.84 11.852 0.743 1 93.25 53 GLU B CA 1
ATOM 933 C C . GLU B 1 53 ? 7.52 11.133 2.051 1 93.25 53 GLU B C 1
ATOM 935 O O . GLU B 1 53 ? 6.391 11.195 2.539 1 93.25 53 GLU B O 1
ATOM 940 N N . SER B 1 54 ? 8.484 10.43 2.512 1 93.19 54 SER B N 1
ATOM 941 C CA . SER B 1 54 ? 8.258 9.711 3.76 1 93.19 54 SER B CA 1
ATOM 942 C C . SER B 1 54 ? 9.539 9.633 4.59 1 93.19 54 SER B C 1
ATOM 944 O O . SER B 1 54 ? 10.641 9.727 4.047 1 93.19 54 SER B O 1
ATOM 946 N N . GLU B 1 55 ? 9.445 9.531 5.879 1 92.25 55 GLU B N 1
ATOM 947 C CA . GLU B 1 55 ? 10.531 9.344 6.836 1 92.25 55 GLU B CA 1
ATOM 948 C C . GLU B 1 55 ? 10.086 8.477 8.008 1 92.25 55 GLU B C 1
ATOM 950 O O . GLU B 1 55 ? 8.93 8.531 8.422 1 92.25 55 GLU B O 1
ATOM 955 N N . GLU B 1 56 ? 10.93 7.605 8.391 1 90.31 56 GLU B N 1
ATOM 956 C CA . GLU B 1 56 ? 10.648 6.809 9.578 1 90.31 56 GLU B CA 1
ATOM 957 C C . GLU B 1 56 ? 11.461 7.301 10.773 1 90.31 56 GLU B C 1
ATOM 959 O O . GLU B 1 56 ? 12.688 7.398 10.703 1 90.31 56 GLU B O 1
ATOM 964 N N . LYS B 1 57 ? 10.75 7.746 11.781 1 90.38 57 LYS B N 1
ATOM 965 C CA . LYS B 1 57 ? 11.359 8.219 13.016 1 90.38 57 LYS B CA 1
ATOM 966 C C . LYS B 1 57 ? 10.773 7.512 14.227 1 90.38 57 LYS B C 1
ATOM 968 O O . LYS B 1 57 ? 9.555 7.508 14.414 1 90.38 57 LYS B O 1
ATOM 973 N N . ASP B 1 58 ? 11.656 6.934 15.148 1 92.69 58 ASP B N 1
ATOM 974 C CA . ASP B 1 58 ? 11.234 6.281 16.375 1 92.69 58 ASP B CA 1
ATOM 975 C C . ASP B 1 58 ? 10.133 5.262 16.109 1 92.69 58 ASP B C 1
ATOM 977 O O . ASP B 1 58 ? 9.07 5.309 16.75 1 92.69 58 ASP B O 1
ATOM 981 N N . SER B 1 59 ? 10.164 4.523 14.992 1 89.56 59 SER B N 1
ATOM 982 C CA . SER B 1 59 ? 9.258 3.434 14.633 1 89.56 59 SER B CA 1
ATOM 983 C C . SER B 1 59 ? 7.957 3.967 14.047 1 89.56 59 SER B C 1
ATOM 985 O O . SER B 1 59 ? 7.035 3.197 13.766 1 89.56 59 SER B O 1
ATOM 987 N N . GLU B 1 60 ? 7.949 5.32 13.953 1 92.88 60 GLU B N 1
ATOM 988 C CA . GLU B 1 60 ? 6.801 5.945 13.312 1 92.88 60 GLU B CA 1
ATOM 989 C C . GLU B 1 60 ? 7.145 6.402 11.898 1 92.88 60 GLU B C 1
ATOM 991 O O . GLU B 1 60 ? 8.25 6.895 11.648 1 92.88 60 GLU B O 1
ATOM 996 N N . ILE B 1 61 ? 6.188 6.223 11.039 1 94.88 61 ILE B N 1
ATOM 997 C CA . ILE B 1 61 ? 6.414 6.672 9.672 1 94.88 61 ILE B CA 1
ATOM 998 C C . ILE B 1 61 ? 5.609 7.941 9.398 1 94.88 61 ILE B C 1
ATOM 1000 O O . ILE B 1 61 ? 4.434 8.023 9.758 1 94.88 61 ILE B O 1
ATOM 1004 N N . TYR B 1 62 ? 6.285 8.93 8.812 1 96.5 62 TYR B N 1
ATOM 1005 C CA . TYR B 1 62 ? 5.641 10.18 8.414 1 96.5 62 TYR B CA 1
ATOM 1006 C C . TYR B 1 62 ? 5.629 10.328 6.898 1 96.5 62 TYR B C 1
ATOM 1008 O O . TYR B 1 62 ? 6.582 9.93 6.223 1 96.5 62 TYR B O 1
ATOM 1016 N N . PHE B 1 63 ? 4.5 10.93 6.465 1 96.88 63 PHE B N 1
ATOM 1017 C CA . PHE B 1 63 ? 4.383 11.219 5.043 1 96.88 63 PHE B CA 1
ATOM 1018 C C . PHE B 1 63 ? 4.094 12.695 4.816 1 96.88 63 PHE B C 1
ATOM 1020 O O . PHE B 1 63 ? 3.426 13.336 5.629 1 96.88 63 PHE B O 1
ATOM 1027 N N . TRP B 1 64 ? 4.613 13.195 3.721 1 96.75 64 TRP B N 1
ATOM 1028 C CA . TRP B 1 64 ? 4.242 14.523 3.252 1 96.75 64 TRP B CA 1
ATOM 1029 C C . TRP B 1 64 ? 4.395 14.625 1.738 1 96.75 64 TRP B C 1
ATOM 1031 O O . TRP B 1 64 ? 4.98 13.75 1.104 1 96.75 64 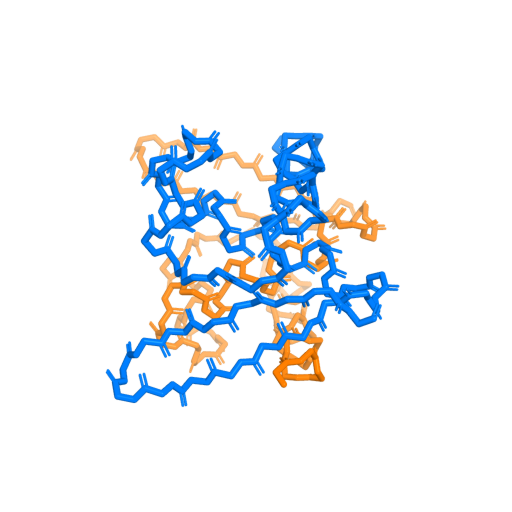TRP B O 1
ATOM 1041 N N . LEU B 1 65 ? 3.799 15.648 1.207 1 95.06 65 LEU B N 1
ATOM 1042 C CA . LEU B 1 65 ? 3.857 15.836 -0.239 1 95.06 65 LEU B CA 1
ATOM 1043 C C . LEU B 1 65 ? 5.125 16.578 -0.642 1 95.06 65 LEU B C 1
ATOM 1045 O O . LEU B 1 65 ? 5.594 17.453 0.089 1 95.06 65 LEU B O 1
ATOM 1049 N N . SER B 1 66 ? 5.707 16.172 -1.647 1 88.19 66 SER B N 1
ATOM 1050 C CA . SER B 1 66 ? 6.895 16.844 -2.172 1 88.19 66 SER B CA 1
ATOM 1051 C C . SER B 1 66 ? 6.531 18.125 -2.91 1 88.19 66 SER B C 1
ATOM 1053 O O . SER B 1 66 ? 5.445 18.234 -3.484 1 88.19 66 SER B O 1
#

Organism: Tannerella forsythia (strain ATCC 43037 / JCM 10827 / CCUG 21028 A / KCTC 5666 / FDC 338) (NCBI:txid203275)